Protein AF-C4V7U9-F1 (afdb_monomer)

Nearest PDB structures (foldseek):
  6cw2-assembly3_C  TM=7.084E-01  e=2.370E-04  Saccharomyces cerevisiae
  6cw3-assembly1_G  TM=8.254E-01  e=4.258E-03  Saccharomyces cerevisiae S288C
  6v92-assembly1_I  TM=6.321E-01  e=1.695E-02  Saccharomyces cerevisiae S288C
  6k15-assembly1_H  TM=6.514E-01  e=4.347E-02  Saccharomyces cerevisiae S288C
  6tda-assembly1_L  TM=6.607E-01  e=4.929E-02  Saccharomyces cerevisiae S288C

pLDDT: mean 88.45, std 9.75, range [51.47, 97.31]

Sequence (82 aa):
MAISNFGNTNILTVICDICFLSIKEEPIFQCILCKIDLCIFCFYDRLEISSHKNSHEYRVFLCTKKLNNDWTILEELIFLMV

Solvent-accessible surface area (backbone atoms only — not comparable to full-atom values): 4992 Å² total; per-residue (Å²): 115,53,76,46,71,48,89,92,70,76,49,76,32,43,36,16,73,82,80,68,47,72,43,70,93,46,56,36,42,30,33,69,85,70,53,44,32,28,35,62,62,52,56,73,71,58,67,65,53,100,85,44,59,82,86,58,59,66,50,77,49,48,47,74,45,61,49,100,81,73,44,26,47,45,57,53,53,55,63,77,73,109

InterPro domains:
  IPR000433 Zinc finger, ZZ-type [PF25299] (16-60)
  IPR043145 Zinc finger, ZZ-type superfamily [G3DSA:3.30.60.90] (7-62)

Radius of gyration: 12.96 Å; Cα contacts (8 Å, |Δi|>4): 130; chains: 1; bounding box: 33×21×38 Å

Secondary structure (DSSP, 8-state):
--EEEETTTTEEEEEPTTT--EE-SSEEEEETTT--EE-HHHHHTT--BTTB-TTS-EEEEETT-B-TTS-BHHHHHHHHT-

Foldseek 3Di:
DDWDAPVPPRDIFDAAPPPRDTADQFKWWAFPVQRGTHGPVCLVVQDDDPSDGNPTDTDIDGQQDADPVRHGPVRVVVVVVD

Structure (mmCIF, N/CA/C/O backbone):
data_AF-C4V7U9-F1
#
_entry.id   AF-C4V7U9-F1
#
loop_
_atom_site.group_PDB
_atom_site.id
_atom_site.type_symbol
_atom_site.label_atom_id
_atom_site.label_alt_id
_atom_site.label_comp_id
_atom_site.label_asym_id
_atom_site.label_entity_id
_atom_sit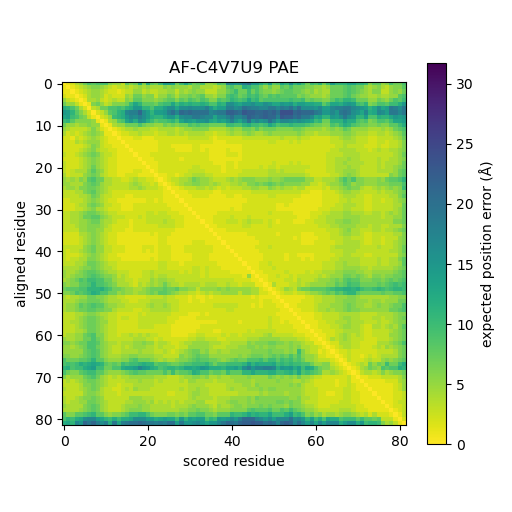e.label_seq_id
_atom_site.pdbx_PDB_ins_code
_atom_site.Cartn_x
_atom_site.Cartn_y
_atom_site.Cartn_z
_atom_site.occupancy
_atom_site.B_iso_or_equiv
_atom_site.auth_seq_id
_atom_site.auth_comp_id
_atom_site.auth_asym_id
_atom_site.auth_atom_id
_atom_site.pdbx_PDB_model_num
ATOM 1 N N . MET A 1 1 ? -2.380 -6.213 -0.058 1.00 81.06 1 MET A N 1
ATOM 2 C CA . MET A 1 1 ? -2.749 -5.675 1.263 1.00 81.06 1 MET A CA 1
ATOM 3 C C . MET A 1 1 ? -2.456 -6.647 2.385 1.00 81.06 1 MET A C 1
ATOM 5 O O . MET A 1 1 ? -3.254 -7.529 2.681 1.00 81.06 1 MET A O 1
ATOM 9 N N . ALA A 1 2 ? -1.292 -6.462 3.005 1.00 85.56 2 ALA A N 1
ATOM 10 C CA . ALA A 1 2 ? -0.974 -7.032 4.307 1.00 85.56 2 ALA A CA 1
ATOM 11 C C . ALA A 1 2 ? -1.415 -6.057 5.412 1.00 85.56 2 ALA A C 1
ATOM 13 O O . ALA A 1 2 ? -1.174 -4.852 5.317 1.00 85.56 2 ALA A O 1
ATOM 14 N N . ILE A 1 3 ? -2.069 -6.577 6.452 1.00 84.88 3 ILE A N 1
ATOM 15 C CA . ILE A 1 3 ? -2.620 -5.788 7.563 1.00 84.88 3 ILE A CA 1
ATOM 16 C C . ILE A 1 3 ? -1.920 -6.203 8.855 1.00 84.88 3 ILE A C 1
ATOM 18 O O . ILE A 1 3 ? -1.702 -7.389 9.096 1.00 84.88 3 ILE A O 1
ATOM 22 N N . SER A 1 4 ? -1.596 -5.226 9.699 1.00 83.38 4 SER A N 1
ATOM 23 C CA . SER A 1 4 ? -1.081 -5.451 11.050 1.00 83.38 4 SER A CA 1
ATOM 24 C C . SER A 1 4 ? -2.012 -4.858 12.102 1.00 83.38 4 SER A C 1
ATOM 26 O O . SER A 1 4 ? -2.553 -3.764 11.924 1.00 83.38 4 SER A O 1
ATOM 28 N N . ASN A 1 5 ? -2.182 -5.595 13.201 1.00 81.44 5 ASN A N 1
ATOM 29 C CA . ASN A 1 5 ? -2.895 -5.155 14.394 1.00 81.44 5 ASN A CA 1
ATOM 30 C C . ASN A 1 5 ? -1.888 -4.946 15.534 1.00 81.44 5 ASN A C 1
ATOM 32 O O . ASN A 1 5 ? -1.179 -5.878 15.921 1.00 81.44 5 ASN A O 1
ATOM 36 N N . PHE A 1 6 ? -1.838 -3.735 16.085 1.00 72.69 6 PHE A N 1
ATOM 37 C CA . PHE A 1 6 ? -1.061 -3.451 17.289 1.00 72.69 6 PHE A CA 1
ATOM 38 C C . PHE A 1 6 ? -1.912 -3.775 18.525 1.00 72.69 6 PHE A C 1
ATOM 40 O O . PHE A 1 6 ? -2.777 -2.998 18.928 1.00 72.69 6 PHE A O 1
ATOM 47 N N . GLY A 1 7 ? -1.646 -4.937 19.134 1.00 52.22 7 GLY A N 1
ATOM 48 C CA . GLY A 1 7 ? -2.512 -5.607 20.117 1.00 52.22 7 GLY A CA 1
ATOM 49 C C . GLY A 1 7 ? -2.895 -4.845 21.395 1.00 52.22 7 GLY A C 1
ATOM 50 O O . GLY A 1 7 ? -3.750 -5.330 22.125 1.00 52.22 7 GLY A O 1
ATOM 51 N N . ASN A 1 8 ? -2.333 -3.661 21.662 1.00 62.19 8 ASN A N 1
ATOM 52 C CA . ASN A 1 8 ? -2.737 -2.829 22.805 1.00 62.19 8 ASN A CA 1
ATOM 53 C C . ASN A 1 8 ? -3.765 -1.741 22.461 1.00 62.19 8 ASN A C 1
ATOM 55 O O . ASN A 1 8 ? -4.331 -1.148 23.374 1.00 62.19 8 ASN A O 1
ATOM 59 N N . THR A 1 9 ? -4.005 -1.450 21.179 1.00 61.50 9 THR A N 1
ATOM 60 C CA . 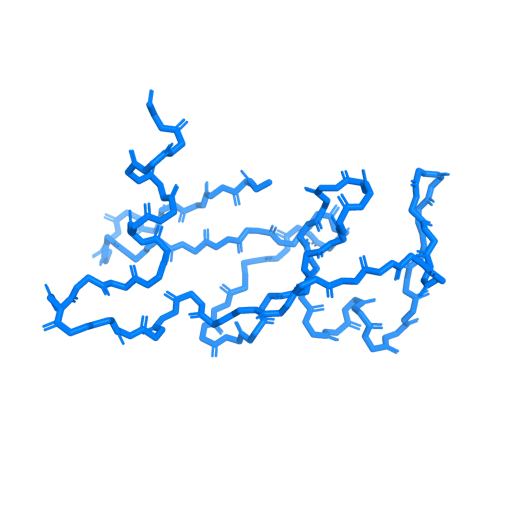THR A 1 9 ? -4.870 -0.331 20.766 1.00 61.50 9 THR A CA 1
ATOM 61 C C . THR A 1 9 ? -5.938 -0.711 19.739 1.00 61.50 9 THR A C 1
ATOM 63 O O . THR A 1 9 ? -6.730 0.152 19.373 1.00 61.50 9 THR A O 1
ATOM 66 N N . ASN A 1 10 ? -5.987 -1.970 19.274 1.00 67.12 10 ASN A N 1
ATOM 67 C CA . ASN A 1 10 ? -6.850 -2.411 18.163 1.00 67.12 10 ASN A CA 1
ATOM 68 C C . ASN A 1 10 ? -6.730 -1.525 16.907 1.00 67.12 10 ASN A C 1
ATOM 70 O O . ASN A 1 10 ? -7.653 -1.437 16.101 1.00 67.12 10 ASN A O 1
ATOM 74 N N . ILE A 1 11 ? -5.587 -0.857 16.727 1.00 74.38 11 ILE A N 1
ATOM 75 C CA . ILE A 1 11 ? -5.353 -0.021 15.553 1.00 74.38 11 ILE A CA 1
ATOM 76 C C . ILE A 1 11 ? -4.906 -0.933 14.415 1.00 74.38 11 ILE A C 1
ATOM 78 O O . ILE A 1 11 ? -3.827 -1.533 14.461 1.00 74.38 11 ILE A O 1
ATOM 82 N N . LEU A 1 12 ? -5.748 -1.002 13.386 1.00 82.31 12 LEU A N 1
ATOM 83 C CA . LEU A 1 12 ? -5.442 -1.656 12.124 1.00 82.31 12 LEU A CA 1
ATOM 84 C C . LEU A 1 12 ? -4.610 -0.718 11.255 1.00 82.31 12 LEU A C 1
ATOM 86 O O . LEU A 1 12 ? -4.934 0.457 11.087 1.00 82.31 12 LEU A O 1
ATOM 90 N N . THR A 1 13 ? -3.527 -1.244 10.693 1.00 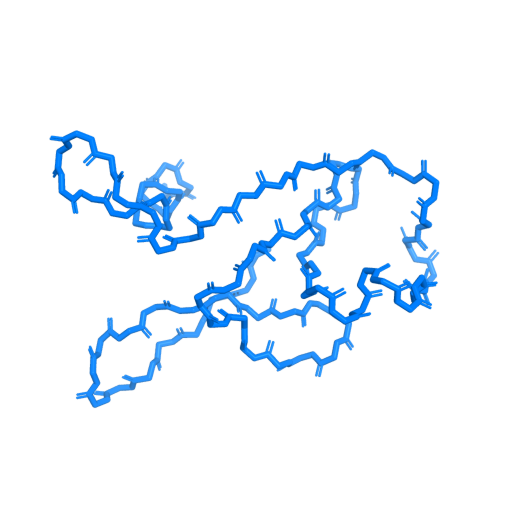87.00 13 THR A N 1
ATOM 91 C CA . THR A 1 13 ? -2.664 -0.500 9.770 1.00 87.00 13 THR A CA 1
ATOM 92 C C . THR A 1 13 ? -2.257 -1.385 8.604 1.00 87.00 13 THR A C 1
ATOM 94 O O . THR A 1 13 ? -2.115 -2.601 8.756 1.00 87.00 13 THR A O 1
ATOM 97 N N . VAL A 1 14 ? -2.059 -0.778 7.439 1.00 91.56 14 VAL A N 1
ATOM 98 C CA . VAL A 1 14 ? -1.554 -1.473 6.249 1.00 91.56 14 VAL A CA 1
ATOM 99 C C . VAL A 1 14 ? -0.031 -1.440 6.262 1.00 91.56 14 VAL A C 1
ATOM 101 O O . VAL A 1 14 ? 0.565 -0.462 6.708 1.00 91.56 14 VAL A O 1
ATOM 104 N N . ILE A 1 15 ? 0.606 -2.504 5.789 1.00 94.44 15 ILE A N 1
ATOM 105 C CA . ILE A 1 15 ? 2.063 -2.589 5.664 1.00 94.44 15 ILE A CA 1
ATOM 106 C C . ILE A 1 15 ? 2.463 -2.228 4.231 1.00 94.44 15 ILE A C 1
ATOM 108 O O . ILE A 1 15 ? 1.854 -2.713 3.282 1.00 94.44 15 ILE A O 1
ATOM 112 N N . CYS A 1 16 ? 3.492 -1.394 4.076 1.00 95.25 16 CYS A N 1
ATOM 113 C CA . CYS A 1 16 ? 4.099 -1.126 2.775 1.00 95.25 16 CYS A CA 1
ATOM 114 C C . CYS A 1 16 ? 4.801 -2.380 2.235 1.00 95.25 16 CYS A C 1
ATOM 116 O O . CYS A 1 16 ? 5.666 -2.938 2.911 1.00 95.25 16 CYS A O 1
ATOM 118 N N . ASP A 1 17 ? 4.506 -2.774 0.998 1.00 95.56 17 ASP A N 1
ATOM 119 C CA . ASP A 1 17 ? 5.063 -3.986 0.381 1.00 95.56 17 ASP A CA 1
ATOM 120 C C . ASP A 1 17 ? 6.547 -3.855 -0.026 1.00 95.56 17 ASP A C 1
ATOM 122 O O . ASP A 1 17 ? 7.177 -4.853 -0.370 1.00 95.56 17 ASP A O 1
ATOM 126 N N . ILE A 1 18 ? 7.125 -2.644 0.008 1.00 94.69 18 ILE A N 1
ATOM 127 C CA . ILE A 1 18 ? 8.548 -2.410 -0.310 1.00 94.69 18 ILE A CA 1
ATOM 128 C C . ILE A 1 18 ? 9.413 -2.333 0.951 1.00 94.69 18 ILE A C 1
ATOM 130 O O . ILE A 1 18 ? 10.415 -3.036 1.055 1.00 94.69 18 ILE A O 1
ATOM 134 N N . CYS A 1 19 ? 9.069 -1.456 1.898 1.00 95.06 19 CYS A N 1
ATOM 135 C CA . CYS A 1 19 ? 9.895 -1.216 3.088 1.00 95.06 19 CYS A CA 1
ATOM 136 C C . CYS A 1 19 ? 9.415 -1.957 4.340 1.00 95.06 19 CYS A C 1
ATOM 138 O O . CYS A 1 19 ? 10.073 -1.877 5.375 1.00 95.06 19 CYS A O 1
ATOM 140 N N . PHE A 1 20 ? 8.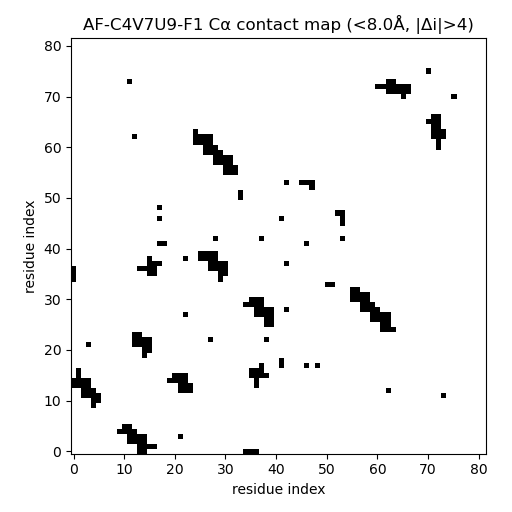277 -2.655 4.265 1.00 94.38 20 PHE A N 1
ATOM 141 C CA . PHE A 1 20 ? 7.670 -3.413 5.365 1.00 94.38 20 PHE A CA 1
ATOM 142 C C . PHE A 1 20 ? 7.322 -2.586 6.614 1.00 94.38 20 PHE A C 1
ATOM 144 O O . PHE A 1 20 ? 7.061 -3.140 7.681 1.00 94.38 20 PHE A O 1
ATOM 151 N N . LEU A 1 21 ? 7.281 -1.256 6.492 1.00 93.00 21 LEU A N 1
ATOM 152 C CA . LEU A 1 21 ? 6.836 -0.361 7.558 1.00 93.00 21 LEU A CA 1
ATOM 153 C C . LEU A 1 21 ? 5.311 -0.201 7.533 1.00 93.00 21 LEU A C 1
ATOM 155 O O . LEU A 1 21 ? 4.691 -0.184 6.466 1.00 93.00 21 LEU A O 1
ATOM 159 N N . SER A 1 22 ? 4.706 -0.054 8.714 1.00 91.69 22 SER A N 1
ATOM 160 C CA . SER A 1 22 ? 3.278 0.246 8.846 1.00 91.69 22 SER A CA 1
ATOM 161 C C . SER A 1 22 ? 2.976 1.663 8.355 1.00 91.69 22 SER A C 1
ATOM 163 O O . SER A 1 22 ? 3.574 2.627 8.832 1.00 91.69 22 SER A O 1
ATOM 165 N N . ILE A 1 23 ? 2.001 1.790 7.462 1.00 91.75 23 ILE A N 1
ATOM 166 C CA . ILE A 1 23 ? 1.479 3.061 6.963 1.00 91.75 23 ILE A CA 1
ATOM 167 C C . ILE A 1 23 ? 0.415 3.544 7.951 1.00 91.75 23 ILE A C 1
ATOM 169 O O . ILE A 1 23 ? -0.643 2.925 8.096 1.00 91.75 23 ILE A O 1
ATOM 173 N N . LYS A 1 24 ? 0.717 4.625 8.677 1.00 85.31 24 LYS A N 1
ATOM 174 C CA . LYS A 1 24 ? -0.138 5.184 9.733 1.00 85.31 24 LYS A CA 1
ATOM 175 C C . LYS A 1 24 ? -0.594 6.573 9.337 1.00 85.31 24 LYS A C 1
ATOM 177 O O . LYS A 1 24 ? 0.250 7.422 9.105 1.00 85.31 24 LYS A O 1
ATOM 182 N N . GLU A 1 25 ? -1.907 6.791 9.275 1.00 84.38 25 GLU A N 1
ATOM 183 C CA . GLU A 1 25 ? -2.518 8.110 9.006 1.00 84.38 25 GLU A CA 1
ATOM 184 C C . GLU A 1 25 ? -2.087 8.781 7.684 1.00 84.38 25 GLU A C 1
ATOM 186 O O . GLU A 1 25 ? -2.478 9.909 7.395 1.00 84.38 25 GLU A O 1
ATOM 191 N N . GLU A 1 26 ? -1.341 8.068 6.846 1.00 91.12 26 GLU A N 1
ATOM 192 C CA . GLU A 1 26 ? -0.847 8.515 5.553 1.00 91.12 26 GLU A CA 1
ATOM 193 C C . GLU A 1 26 ? -1.678 7.909 4.412 1.00 91.12 26 GLU A C 1
ATOM 195 O O . GLU A 1 26 ? -2.270 6.830 4.563 1.00 91.12 26 GLU A O 1
ATOM 200 N N . PRO A 1 27 ? -1.734 8.580 3.248 1.00 93.69 27 PRO A N 1
ATOM 201 C CA . PRO A 1 27 ? -2.325 7.996 2.056 1.00 93.69 27 PRO A CA 1
ATOM 202 C C . PRO A 1 27 ? -1.534 6.765 1.603 1.00 93.69 27 PRO A C 1
ATOM 204 O O . PRO A 1 27 ? -0.304 6.769 1.552 1.00 93.69 27 PRO A O 1
ATOM 207 N N . ILE A 1 28 ? -2.268 5.729 1.217 1.00 95.31 28 ILE A N 1
ATOM 208 C CA . ILE A 1 28 ? -1.728 4.514 0.617 1.00 95.31 28 ILE A CA 1
ATOM 209 C C . ILE A 1 28 ? -1.824 4.640 -0.893 1.00 95.31 28 ILE A C 1
ATOM 211 O O . ILE A 1 28 ? -2.891 4.946 -1.431 1.00 95.31 28 ILE A O 1
ATOM 215 N N . PHE A 1 29 ? -0.716 4.357 -1.569 1.00 96.31 29 PHE A N 1
ATOM 216 C CA . PHE A 1 29 ? -0.634 4.311 -3.021 1.00 96.31 29 PHE A CA 1
ATOM 217 C C . PHE A 1 29 ? -0.671 2.851 -3.451 1.00 96.31 29 PHE A C 1
ATOM 219 O O . PHE A 1 29 ? 0.339 2.152 -3.391 1.00 96.31 29 PHE A O 1
ATOM 226 N N . GLN A 1 30 ? -1.839 2.373 -3.874 1.00 95.56 30 GLN A N 1
ATOM 227 C CA . GLN A 1 30 ? -1.968 0.998 -4.334 1.00 95.56 30 GLN A CA 1
ATOM 228 C C . GLN A 1 30 ? -1.863 0.924 -5.854 1.00 95.56 30 GLN A C 1
ATOM 230 O O . GLN A 1 30 ? -2.673 1.511 -6.575 1.00 95.56 30 GLN A O 1
ATOM 235 N N . CYS A 1 31 ? -0.902 0.143 -6.339 1.00 96.69 31 CYS A N 1
ATOM 236 C CA . CYS A 1 31 ? -0.754 -0.147 -7.759 1.00 96.69 31 CYS A CA 1
ATOM 237 C C . CYS A 1 31 ? -1.950 -0.967 -8.269 1.00 96.69 31 CYS A C 1
ATOM 239 O O . CYS A 1 31 ? -2.239 -2.051 -7.753 1.00 96.69 31 CYS A O 1
ATOM 241 N N . ILE A 1 32 ? -2.619 -0.495 -9.324 1.00 95.06 32 ILE A N 1
ATOM 242 C CA . ILE A 1 32 ? -3.805 -1.156 -9.888 1.00 95.06 32 ILE A CA 1
ATOM 243 C C . ILE A 1 32 ? -3.440 -2.504 -10.517 1.00 95.06 32 ILE A C 1
ATOM 245 O O . ILE A 1 32 ? -4.212 -3.458 -10.385 1.00 95.06 32 ILE A O 1
ATOM 249 N N . LEU A 1 33 ? -2.270 -2.589 -11.155 1.00 95.31 33 LEU A N 1
ATOM 250 C CA . LEU A 1 33 ? -1.814 -3.782 -11.870 1.00 95.31 33 LEU A CA 1
ATOM 251 C C . LEU A 1 33 ? -1.210 -4.829 -10.924 1.00 95.31 33 LEU A C 1
ATOM 253 O O . LEU A 1 33 ? -1.610 -5.987 -10.951 1.00 95.31 33 LEU A O 1
ATOM 257 N N . CYS A 1 34 ? -0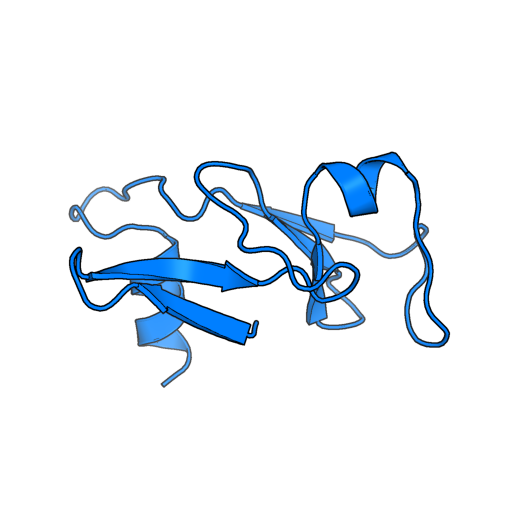.277 -4.419 -10.060 1.00 95.06 34 CYS A N 1
ATOM 258 C CA . CYS A 1 34 ? 0.477 -5.335 -9.193 1.00 95.06 34 CYS A CA 1
ATOM 259 C C . CYS A 1 34 ? -0.242 -5.669 -7.880 1.00 95.06 34 CYS A C 1
ATOM 261 O O . CYS A 1 34 ? 0.159 -6.607 -7.201 1.00 95.06 34 CYS A O 1
ATOM 263 N N . LYS A 1 35 ? -1.250 -4.873 -7.492 1.00 92.81 35 LYS A N 1
ATOM 264 C CA . LYS A 1 35 ? -1.946 -4.957 -6.194 1.00 92.81 35 LYS A CA 1
ATOM 265 C C . LYS A 1 35 ? -1.044 -4.789 -4.964 1.00 92.81 35 LYS A C 1
ATOM 267 O O . LYS A 1 35 ? -1.424 -5.221 -3.877 1.00 92.81 35 LYS A O 1
ATOM 272 N N . ILE A 1 36 ? 0.104 -4.134 -5.138 1.00 94.75 36 ILE A N 1
ATOM 273 C CA . ILE A 1 36 ? 0.991 -3.761 -4.034 1.00 94.75 36 ILE A CA 1
ATOM 274 C C . ILE A 1 36 ? 0.585 -2.414 -3.437 1.00 94.75 36 ILE A C 1
ATOM 276 O O . ILE A 1 36 ? 0.148 -1.523 -4.171 1.00 94.75 36 ILE A O 1
ATOM 280 N N . ASP A 1 37 ? 0.763 -2.279 -2.132 1.00 95.31 37 ASP A N 1
ATOM 281 C CA . ASP A 1 37 ? 0.488 -1.106 -1.316 1.00 95.31 37 ASP A CA 1
ATOM 282 C C . ASP A 1 37 ? 1.807 -0.398 -0.965 1.00 95.31 37 ASP A C 1
ATOM 284 O O . ASP A 1 37 ? 2.714 -0.986 -0.374 1.00 95.31 37 ASP A O 1
ATOM 288 N N . LEU A 1 38 ? 1.929 0.879 -1.331 1.00 96.38 38 LEU A N 1
ATOM 289 C CA . LEU A 1 38 ? 3.123 1.689 -1.086 1.00 96.38 38 LEU A CA 1
ATOM 290 C C . LEU A 1 38 ? 2.837 2.800 -0.076 1.00 96.38 38 LEU A C 1
ATOM 292 O O . LEU A 1 38 ? 1.799 3.467 -0.148 1.00 96.38 38 LEU A O 1
ATOM 296 N N . CYS A 1 39 ? 3.793 3.037 0.826 1.00 96.06 39 CYS A N 1
ATOM 297 C CA . CYS A 1 39 ? 3.825 4.262 1.620 1.00 96.06 39 CYS A CA 1
ATOM 298 C C . CYS A 1 39 ? 4.238 5.460 0.755 1.00 96.06 39 CYS A C 1
ATOM 300 O O . CYS A 1 39 ? 4.817 5.298 -0.325 1.00 96.06 39 CYS A O 1
ATOM 302 N N . ILE A 1 40 ? 3.988 6.670 1.261 1.00 95.69 40 ILE A N 1
ATOM 303 C CA . ILE A 1 40 ? 4.324 7.911 0.557 1.00 95.69 40 ILE A CA 1
ATOM 304 C C . ILE A 1 40 ? 5.813 8.000 0.199 1.00 95.69 40 ILE A C 1
ATOM 306 O O . ILE A 1 40 ? 6.140 8.441 -0.898 1.00 95.69 40 ILE A O 1
ATOM 310 N N . PHE A 1 41 ? 6.705 7.522 1.071 1.00 96.44 41 PHE A N 1
ATOM 311 C CA . PHE A 1 41 ? 8.152 7.564 0.844 1.00 96.44 41 PHE A CA 1
ATOM 312 C C . PHE A 1 41 ? 8.578 6.644 -0.301 1.00 96.44 41 PHE A C 1
ATOM 314 O O . PHE A 1 41 ? 9.209 7.098 -1.247 1.00 96.44 41 PHE A O 1
ATOM 321 N N . CYS A 1 42 ? 8.163 5.372 -0.281 1.00 96.44 42 CYS A N 1
ATOM 322 C CA . CYS A 1 42 ? 8.504 4.426 -1.347 1.00 96.44 42 CYS A CA 1
ATOM 323 C C . CYS A 1 42 ? 7.916 4.835 -2.704 1.00 96.44 42 CYS A C 1
ATOM 325 O O . CYS A 1 42 ? 8.545 4.601 -3.735 1.00 96.44 42 CYS A O 1
ATOM 327 N N . PHE A 1 43 ? 6.730 5.453 -2.699 1.00 96.56 43 PHE A N 1
ATOM 328 C CA . PHE A 1 43 ? 6.127 6.019 -3.902 1.00 96.56 43 PHE A CA 1
ATOM 329 C C . PHE A 1 43 ? 6.905 7.244 -4.412 1.00 96.56 43 PHE A C 1
ATOM 331 O O . PHE A 1 43 ? 7.235 7.320 -5.595 1.00 96.56 43 PHE A O 1
ATOM 338 N N . TYR A 1 44 ? 7.234 8.191 -3.528 1.00 96.12 44 TYR A N 1
ATOM 339 C CA . TYR A 1 44 ? 7.958 9.416 -3.876 1.00 96.12 44 TYR A CA 1
ATOM 340 C C . TYR A 1 44 ? 9.376 9.135 -4.394 1.00 96.12 44 TYR A C 1
ATOM 342 O O . TYR A 1 44 ? 9.777 9.695 -5.415 1.00 96.12 44 TYR A O 1
ATOM 350 N N . ASP A 1 45 ? 10.091 8.213 -3.747 1.00 97.12 45 ASP A N 1
ATOM 351 C CA . ASP A 1 45 ? 11.444 7.787 -4.125 1.00 97.12 45 ASP A CA 1
ATOM 352 C C . ASP A 1 45 ? 11.467 6.904 -5.382 1.00 97.12 45 ASP A C 1
ATOM 354 O O . ASP A 1 45 ? 12.537 6.505 -5.845 1.00 97.12 45 ASP A O 1
ATOM 358 N N . ARG A 1 46 ? 10.293 6.615 -5.965 1.00 94.81 46 ARG A N 1
ATOM 359 C CA . ARG A 1 46 ? 10.1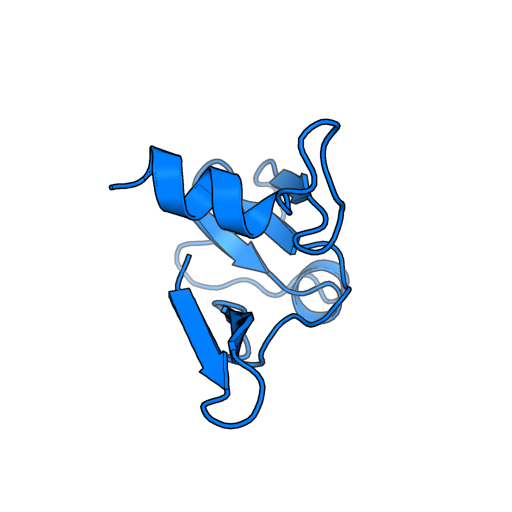38 5.835 -7.198 1.00 94.81 46 ARG A CA 1
ATOM 360 C C . ARG A 1 46 ? 10.794 4.456 -7.102 1.00 94.81 46 ARG A C 1
ATOM 362 O O . ARG A 1 46 ? 11.457 4.006 -8.041 1.00 94.81 46 ARG A O 1
ATOM 369 N N . LEU A 1 47 ? 10.631 3.779 -5.967 1.00 93.69 47 LEU A N 1
ATOM 370 C CA . LEU A 1 47 ? 11.217 2.457 -5.764 1.00 93.69 47 LEU A CA 1
ATOM 371 C C . LEU A 1 47 ? 10.513 1.411 -6.637 1.00 93.69 47 LEU A C 1
ATOM 373 O O . LEU A 1 47 ? 9.294 1.263 -6.608 1.00 93.69 47 LEU A O 1
ATOM 377 N N . GLU A 1 48 ? 11.304 0.646 -7.387 1.00 94.06 48 GLU A N 1
ATOM 378 C CA . GLU A 1 48 ? 10.820 -0.460 -8.214 1.00 94.06 48 GLU A CA 1
ATOM 379 C C . GLU A 1 48 ? 11.306 -1.803 -7.675 1.00 94.06 48 GLU A C 1
ATOM 381 O O . GLU A 1 48 ? 12.429 -1.936 -7.189 1.00 94.06 48 GLU A O 1
ATOM 386 N N . ILE A 1 49 ? 10.467 -2.821 -7.837 1.00 90.62 49 ILE A N 1
ATOM 387 C CA . ILE A 1 49 ? 10.833 -4.230 -7.669 1.00 90.62 49 ILE A CA 1
ATOM 388 C C . ILE A 1 49 ? 10.609 -4.957 -8.996 1.00 90.62 49 ILE A C 1
ATOM 390 O O . ILE A 1 49 ? 10.040 -4.397 -9.930 1.00 90.62 49 ILE A O 1
ATOM 394 N N . SER A 1 50 ? 11.035 -6.214 -9.108 1.00 90.25 50 SER 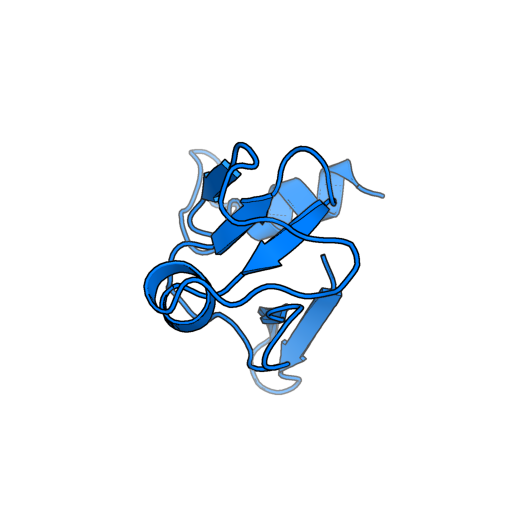A N 1
ATOM 395 C CA . SER A 1 50 ? 10.951 -6.970 -10.369 1.00 90.25 50 SER A CA 1
ATOM 396 C C . SER A 1 50 ? 9.548 -6.974 -10.998 1.00 90.25 50 SER A C 1
ATOM 398 O O . SER A 1 50 ? 9.425 -6.863 -12.216 1.00 90.25 50 SER A O 1
ATOM 400 N N . SER A 1 51 ? 8.497 -7.057 -10.180 1.00 90.94 51 SER A N 1
ATOM 401 C CA . SER A 1 51 ? 7.094 -7.092 -10.609 1.00 90.94 51 SER A CA 1
ATOM 402 C C . SER A 1 51 ? 6.417 -5.719 -10.698 1.00 90.94 51 SER A C 1
ATOM 404 O O . SER A 1 51 ? 5.272 -5.644 -11.149 1.00 90.94 51 SER A O 1
ATOM 406 N N . HIS A 1 52 ? 7.078 -4.639 -10.271 1.00 95.19 52 HIS A N 1
ATOM 407 C CA . HIS A 1 52 ? 6.470 -3.317 -10.127 1.00 95.19 52 HIS A CA 1
ATOM 408 C C . HIS A 1 52 ? 7.229 -2.230 -10.884 1.00 95.19 52 HIS A C 1
ATOM 410 O O . HIS A 1 52 ? 8.450 -2.136 -10.795 1.00 95.19 52 HIS A O 1
ATOM 416 N N . LYS A 1 53 ? 6.485 -1.370 -11.585 1.00 96.19 53 LYS A N 1
ATOM 417 C CA . LYS A 1 53 ? 7.011 -0.208 -12.298 1.00 96.19 53 LYS A CA 1
ATOM 418 C C . LYS A 1 53 ? 6.275 1.050 -11.880 1.00 96.19 53 LYS A C 1
ATOM 420 O O . LYS A 1 53 ? 5.052 1.028 -11.757 1.00 96.19 53 LYS A O 1
ATOM 425 N N . ASN A 1 54 ? 7.011 2.151 -11.754 1.00 93.31 54 ASN A N 1
ATOM 426 C CA . ASN A 1 54 ? 6.431 3.447 -11.384 1.00 93.31 54 ASN A CA 1
ATOM 427 C C . ASN A 1 54 ? 5.509 4.030 -12.462 1.00 93.31 54 ASN A C 1
ATOM 429 O O . ASN A 1 54 ? 4.768 4.973 -12.206 1.00 93.31 54 ASN A O 1
ATOM 433 N N . SER A 1 55 ? 5.581 3.504 -13.687 1.00 95.19 55 SER A N 1
ATOM 434 C CA . SER A 1 55 ? 4.685 3.866 -14.785 1.00 95.19 55 SER A CA 1
ATOM 435 C C . SER A 1 55 ? 3.298 3.234 -14.669 1.00 95.19 55 SER A C 1
ATOM 437 O O . SER A 1 55 ? 2.421 3.567 -15.464 1.00 95.19 55 SER A O 1
ATOM 439 N N . HIS A 1 56 ? 3.091 2.302 -13.735 1.00 96.56 56 HIS A N 1
ATOM 440 C CA . HIS A 1 56 ? 1.778 1.716 -13.506 1.00 96.56 56 HIS A CA 1
ATOM 441 C C . HIS A 1 56 ? 0.804 2.750 -12.936 1.00 96.56 56 HIS A C 1
ATOM 443 O O . HIS A 1 56 ? 1.193 3.728 -12.308 1.00 96.56 56 HIS A O 1
ATOM 449 N N . GLU A 1 57 ? -0.488 2.524 -13.144 1.00 97.31 57 GLU A N 1
ATOM 450 C CA . GLU A 1 57 ? -1.523 3.363 -12.549 1.00 97.31 57 GLU A CA 1
ATOM 451 C C . GLU A 1 57 ? -1.739 3.009 -11.074 1.00 97.31 57 GLU A C 1
ATOM 453 O O . GLU A 1 57 ? -1.653 1.841 -10.671 1.00 97.31 57 GLU A O 1
ATOM 458 N N . TYR A 1 58 ? -2.078 4.020 -10.274 1.00 96.44 58 TYR A N 1
ATOM 459 C CA . TYR A 1 58 ? -2.310 3.878 -8.840 1.00 96.44 58 TYR A CA 1
ATOM 460 C C . TYR A 1 58 ? -3.687 4.399 -8.452 1.00 96.44 58 TYR A C 1
ATOM 462 O O . TYR A 1 58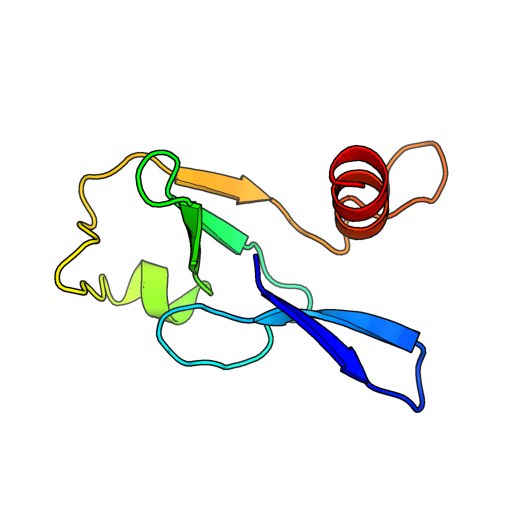 ? -4.163 5.407 -8.973 1.00 96.44 58 TYR A O 1
ATOM 470 N N . ARG A 1 59 ? -4.287 3.746 -7.457 1.00 94.69 59 ARG A N 1
ATOM 471 C CA . ARG A 1 59 ? -5.358 4.336 -6.654 1.00 94.69 59 ARG A CA 1
ATOM 472 C C . ARG A 1 59 ? -4.782 4.830 -5.334 1.00 94.69 59 ARG A C 1
ATOM 474 O O . ARG A 1 59 ? -3.918 4.171 -4.757 1.00 94.69 59 ARG A O 1
ATOM 481 N N . VAL A 1 60 ? -5.284 5.963 -4.853 1.00 94.56 60 VAL A N 1
ATOM 482 C CA . VAL A 1 60 ? -4.835 6.575 -3.598 1.00 94.56 60 VAL A CA 1
ATOM 483 C C . VAL A 1 60 ? -6.002 6.651 -2.629 1.00 94.56 60 VAL A C 1
ATOM 485 O O . VAL A 1 60 ? -7.080 7.121 -2.992 1.00 94.56 60 VAL A O 1
ATOM 488 N N . PHE A 1 61 ? -5.802 6.181 -1.403 1.00 90.62 61 PHE A N 1
ATOM 489 C CA . PHE A 1 61 ? -6.828 6.228 -0.365 1.00 90.62 61 PHE A CA 1
ATOM 490 C C . PHE A 1 61 ? -6.209 6.428 1.015 1.00 90.62 61 PHE A C 1
ATOM 492 O O . PHE A 1 61 ? -5.083 6.021 1.276 1.00 90.62 61 PHE A O 1
ATOM 499 N N . LEU A 1 62 ? -6.966 7.070 1.903 1.00 91.31 62 LEU A N 1
ATOM 500 C CA . LEU A 1 62 ? -6.574 7.301 3.288 1.00 91.31 62 LEU A CA 1
ATOM 501 C C . LEU A 1 62 ? -7.344 6.336 4.188 1.00 91.31 62 LEU A C 1
ATOM 503 O O . LEU A 1 62 ? -8.549 6.499 4.370 1.00 91.31 62 LEU A O 1
ATOM 507 N N . CYS A 1 63 ? -6.652 5.349 4.754 1.00 86.31 63 CYS A N 1
ATOM 508 C CA . CYS A 1 63 ? -7.272 4.293 5.558 1.00 86.31 63 CYS A CA 1
ATOM 509 C C . CYS A 1 63 ? -8.036 4.806 6.776 1.00 86.31 63 CYS A C 1
ATOM 511 O O . CYS A 1 63 ? -9.055 4.226 7.121 1.00 86.31 63 CYS A O 1
ATOM 513 N N . THR A 1 64 ? -7.577 5.894 7.396 1.00 86.06 64 THR A N 1
ATOM 514 C CA . THR A 1 64 ? -8.182 6.477 8.603 1.00 86.06 64 THR A CA 1
ATOM 515 C C . THR A 1 64 ? -9.364 7.397 8.313 1.00 86.06 64 THR A C 1
ATOM 517 O O . THR A 1 64 ? -10.038 7.847 9.239 1.00 86.06 64 THR A O 1
ATOM 520 N N . LYS A 1 65 ? -9.647 7.690 7.037 1.00 86.88 65 LYS A N 1
ATOM 521 C CA . LYS A 1 65 ? -10.798 8.511 6.674 1.00 86.88 65 LYS A CA 1
ATOM 522 C C . LYS A 1 65 ? -12.078 7.750 7.008 1.00 86.88 65 LYS A C 1
ATOM 524 O O . LYS A 1 65 ? -12.289 6.648 6.509 1.00 86.88 65 LYS A O 1
ATOM 529 N N . LYS A 1 66 ? -12.932 8.368 7.821 1.00 87.94 66 LYS A N 1
ATOM 530 C CA . LYS A 1 66 ? -14.274 7.864 8.108 1.00 87.94 66 LYS A CA 1
ATOM 531 C C . LYS A 1 66 ? -15.224 8.118 6.944 1.00 87.94 66 LYS A C 1
ATOM 533 O O . LYS A 1 66 ? -15.156 9.160 6.284 1.00 87.94 66 LYS A O 1
ATOM 538 N N . LEU A 1 67 ? -16.115 7.166 6.725 1.00 82.81 67 LEU A N 1
ATOM 539 C CA . LEU A 1 67 ? -17.290 7.290 5.877 1.00 82.81 67 LEU A CA 1
ATOM 540 C C . LEU A 1 67 ? -18.497 7.718 6.725 1.00 82.81 67 LEU A C 1
ATOM 542 O O . LEU A 1 67 ? -18.406 7.878 7.942 1.00 82.81 67 LEU A O 1
ATOM 546 N N . ASN A 1 68 ? -19.641 7.940 6.075 1.00 81.31 68 ASN A N 1
ATOM 547 C CA . ASN A 1 68 ? -20.849 8.471 6.721 1.00 81.31 68 ASN A CA 1
ATOM 548 C C . ASN A 1 68 ? -21.422 7.564 7.830 1.00 81.31 68 ASN A C 1
ATOM 550 O O . ASN A 1 68 ? -22.255 8.012 8.607 1.00 81.31 68 ASN A O 1
ATOM 554 N N . ASN A 1 69 ? -21.006 6.300 7.885 1.00 82.88 69 ASN A N 1
ATOM 555 C CA . ASN A 1 69 ? -21.433 5.279 8.842 1.00 82.88 69 ASN A CA 1
ATOM 556 C C . ASN A 1 69 ? -20.427 5.065 9.990 1.00 82.88 69 ASN A C 1
ATOM 558 O O . ASN A 1 69 ? -20.471 4.023 10.635 1.00 82.88 69 ASN A O 1
ATOM 562 N N . ASP A 1 70 ? -19.514 6.016 10.221 1.00 85.69 70 ASP A N 1
ATOM 563 C CA . ASP A 1 70 ? -18.416 5.961 11.202 1.00 85.69 70 ASP A CA 1
ATOM 564 C C . ASP A 1 70 ? -17.325 4.916 10.947 1.00 85.69 70 ASP A C 1
ATOM 566 O O . ASP A 1 70 ?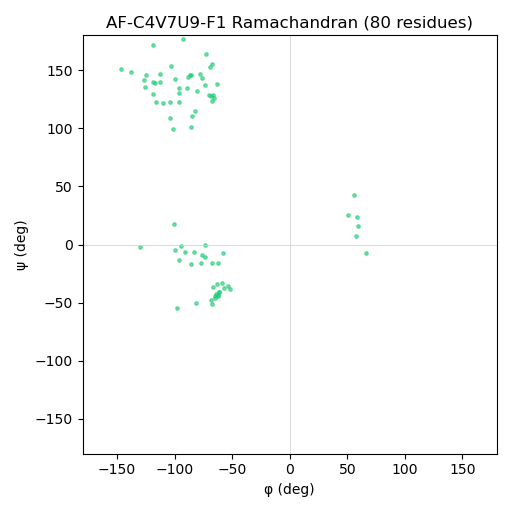 -16.285 4.965 11.610 1.00 85.69 70 ASP A O 1
ATOM 570 N N . TRP A 1 71 ? -17.508 4.037 9.962 1.00 88.50 71 TRP A N 1
ATOM 571 C CA . TRP A 1 71 ? -16.490 3.080 9.559 1.00 88.50 71 TRP A CA 1
ATOM 572 C C . TRP A 1 71 ? -15.384 3.802 8.806 1.00 88.50 71 TRP A C 1
ATOM 574 O O . TRP A 1 71 ? -15.609 4.673 7.959 1.00 88.50 71 TRP A O 1
ATOM 584 N N . THR A 1 72 ? -14.155 3.442 9.125 1.00 89.56 72 THR A N 1
ATOM 585 C CA . THR A 1 72 ? -12.995 3.844 8.349 1.00 89.56 72 THR A CA 1
ATOM 586 C C . THR A 1 72 ? -13.001 3.136 6.996 1.00 89.56 72 THR A C 1
ATOM 588 O O . THR A 1 72 ? -13.506 2.022 6.852 1.00 89.56 72 THR A O 1
ATOM 591 N N . ILE A 1 73 ? -12.393 3.761 5.985 1.00 88.00 73 ILE A N 1
ATOM 592 C CA . ILE A 1 73 ? -12.203 3.122 4.673 1.00 88.00 73 ILE A CA 1
ATOM 593 C C . ILE A 1 73 ? -11.495 1.766 4.824 1.00 88.00 73 ILE A C 1
ATOM 595 O O . ILE A 1 73 ? -11.802 0.835 4.085 1.00 88.00 73 ILE A O 1
ATOM 599 N N . LEU A 1 74 ? -10.563 1.637 5.776 1.00 88.12 74 LEU A N 1
ATOM 600 C CA . LEU A 1 74 ? -9.882 0.369 6.030 1.00 88.12 74 LEU A CA 1
ATOM 601 C C . LEU A 1 74 ? -10.838 -0.721 6.536 1.00 88.12 74 LEU A C 1
ATOM 603 O O . LEU A 1 74 ? -10.765 -1.845 6.050 1.00 88.12 74 LEU A O 1
ATOM 607 N N . GLU A 1 75 ? -11.732 -0.400 7.471 1.00 87.69 75 GLU A N 1
ATOM 608 C CA . GLU A 1 75 ? -12.716 -1.357 7.997 1.00 87.69 75 GLU A CA 1
ATOM 609 C C . GLU A 1 75 ? -13.672 -1.850 6.904 1.00 87.69 75 GLU A C 1
ATOM 611 O O . GLU A 1 75 ? -13.881 -3.055 6.775 1.00 87.69 75 GLU A O 1
ATOM 616 N N . GLU A 1 76 ? -14.175 -0.950 6.055 1.00 87.75 76 GLU A N 1
ATOM 617 C CA . GLU A 1 76 ? -15.013 -1.314 4.901 1.00 87.75 76 GLU A CA 1
ATOM 618 C C . GLU A 1 76 ? -14.271 -2.201 3.893 1.00 87.75 76 GLU A C 1
ATOM 620 O O . GLU A 1 76 ? -14.810 -3.197 3.410 1.00 87.75 76 GLU A O 1
ATOM 625 N N . LEU A 1 77 ? -13.013 -1.866 3.579 1.00 85.50 77 LEU A N 1
ATOM 626 C CA . LEU A 1 77 ? -12.192 -2.665 2.668 1.00 85.50 77 LEU A CA 1
ATOM 627 C C . LEU A 1 77 ? -11.969 -4.079 3.207 1.00 85.50 77 LEU A C 1
ATOM 629 O O . LEU A 1 77 ? -12.035 -5.031 2.438 1.00 85.50 77 LEU A O 1
ATOM 633 N N . ILE A 1 78 ? -11.727 -4.221 4.511 1.00 85.06 78 ILE A N 1
ATOM 634 C CA . ILE A 1 78 ? -11.576 -5.531 5.151 1.00 85.06 78 ILE A CA 1
ATOM 635 C C . ILE A 1 78 ? -12.888 -6.308 5.078 1.00 85.06 78 ILE A C 1
ATOM 637 O O . ILE A 1 78 ? -12.872 -7.475 4.703 1.00 85.06 78 ILE A O 1
ATOM 641 N N . PHE A 1 79 ? -14.015 -5.666 5.387 1.00 86.00 79 PHE A N 1
ATOM 642 C CA . PHE A 1 79 ? -15.325 -6.309 5.380 1.00 86.00 79 PHE A CA 1
ATOM 643 C C . PHE A 1 79 ? -15.731 -6.837 3.996 1.00 86.00 79 PHE A C 1
ATOM 645 O O . PHE A 1 79 ? -16.247 -7.943 3.902 1.00 86.00 79 PHE A O 1
ATOM 652 N N . LEU A 1 80 ? -15.464 -6.086 2.923 1.00 83.00 80 LEU A N 1
ATOM 653 C CA . LEU A 1 80 ? -15.796 -6.486 1.546 1.00 83.00 80 LEU A CA 1
ATOM 654 C C . LEU A 1 80 ? -14.840 -7.525 0.937 1.00 83.00 80 LEU A C 1
ATOM 656 O O . LEU A 1 80 ? -15.141 -8.083 -0.117 1.00 83.00 80 LEU A O 1
ATOM 660 N N . MET A 1 81 ? -13.663 -7.727 1.532 1.00 66.06 81 MET A N 1
ATOM 661 C CA . MET A 1 81 ? -12.654 -8.676 1.047 1.00 66.06 81 MET A CA 1
ATOM 662 C C . MET A 1 81 ? -12.735 -10.055 1.722 1.00 66.06 81 MET A C 1
ATOM 664 O O . MET A 1 81 ? -11.949 -10.935 1.362 1.00 66.06 81 MET A O 1
ATOM 668 N N . VAL A 1 82 ? -13.658 -10.237 2.673 1.00 51.47 82 VAL A N 1
ATOM 669 C CA . VAL A 1 82 ? -14.014 -11.520 3.310 1.00 51.47 82 VAL A CA 1
ATOM 670 C C . VAL A 1 82 ? -15.210 -12.134 2.591 1.00 51.47 82 VAL A C 1
ATOM 672 O O . VAL A 1 82 ? -15.170 -13.364 2.365 1.00 51.47 82 VAL A O 1
#

Organism: Vairimorpha ceranae (strain BRL01) (NCBI:txid578460)

Mean predicted aligned error: 4.74 Å